Protein AF-A0A1G9A6F1-F1 (afdb_monomer)

Secondary structure (DSSP, 8-state):
--HHHHHHHHHHHHHHHHT--HHHHHHHHHHHHHHHHHHHHHHHT--STHHHHHHTSSTHHHHHHHHHHHHHHHHHHH-

pLDDT: mean 83.28, std 11.21, range [56.0, 95.81]

Structure (mmCIF, N/CA/C/O backbone):
data_AF-A0A1G9A6F1-F1
#
_entry.id   AF-A0A1G9A6F1-F1
#
loop_
_atom_site.group_PDB
_atom_site.id
_atom_site.type_symbol
_atom_site.label_atom_id
_atom_site.label_alt_id
_atom_site.label_comp_id
_atom_site.label_asym_id
_atom_site.label_entity_id
_atom_site.label_seq_id
_atom_site.pdbx_PDB_ins_code
_atom_site.Cartn_x
_atom_site.Cartn_y
_atom_site.Cartn_z
_atom_site.occupancy
_atom_site.B_iso_or_equiv
_atom_site.auth_seq_id
_atom_site.auth_comp_id
_atom_site.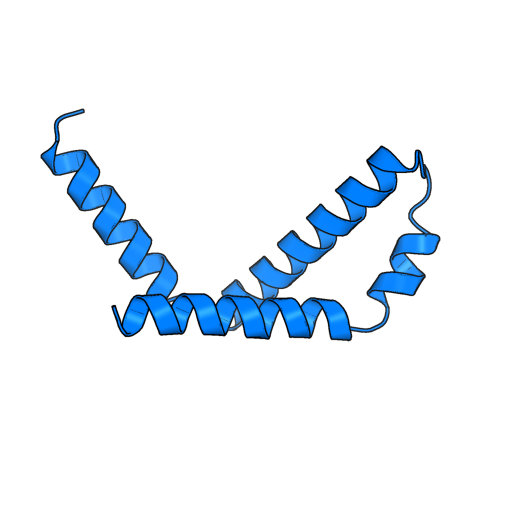auth_asym_id
_atom_site.auth_atom_id
_atom_site.pdbx_PDB_model_num
ATOM 1 N N . MET A 1 1 ? 10.056 12.690 28.508 1.00 60.47 1 MET A N 1
ATOM 2 C CA . MET A 1 1 ? 8.681 12.149 28.416 1.00 60.47 1 MET A CA 1
ATOM 3 C C . MET A 1 1 ? 8.520 11.103 29.504 1.00 60.47 1 MET A C 1
ATOM 5 O O . MET A 1 1 ? 9.470 10.362 29.721 1.00 60.47 1 MET A O 1
ATOM 9 N N . ASN A 1 2 ? 7.402 11.100 30.236 1.00 75.56 2 ASN A N 1
ATOM 10 C CA . ASN A 1 2 ? 7.127 10.069 31.246 1.00 75.56 2 ASN A CA 1
ATOM 11 C C . ASN A 1 2 ? 6.583 8.793 30.559 1.00 75.56 2 ASN A C 1
ATOM 13 O O . ASN A 1 2 ? 6.088 8.874 29.435 1.00 75.56 2 ASN A O 1
ATOM 17 N N . ASN A 1 3 ? 6.675 7.626 31.209 1.00 72.50 3 ASN A N 1
ATOM 18 C CA . ASN A 1 3 ? 6.218 6.355 30.620 1.00 72.50 3 ASN A CA 1
ATOM 19 C C . ASN A 1 3 ? 4.712 6.341 30.293 1.00 72.50 3 ASN A C 1
ATOM 21 O O . ASN A 1 3 ? 4.330 5.776 29.276 1.00 72.50 3 ASN A O 1
ATOM 25 N N . GLN A 1 4 ? 3.871 7.018 31.087 1.00 75.00 4 GLN A N 1
ATOM 26 C CA . GLN A 1 4 ? 2.426 7.112 30.823 1.00 75.00 4 GLN A CA 1
ATOM 27 C C . GLN A 1 4 ? 2.109 7.790 29.481 1.00 75.00 4 GLN A C 1
ATOM 29 O O . GLN A 1 4 ? 1.232 7.331 28.759 1.00 75.00 4 GLN A O 1
ATOM 34 N N . THR A 1 5 ? 2.865 8.824 29.099 1.00 85.19 5 THR A N 1
ATOM 35 C CA . THR A 1 5 ? 2.646 9.543 27.830 1.00 85.19 5 THR A CA 1
ATOM 36 C C . THR A 1 5 ? 2.940 8.643 26.624 1.00 85.19 5 THR A C 1
ATOM 38 O O . THR A 1 5 ? 2.270 8.733 25.602 1.00 85.19 5 THR A O 1
ATOM 41 N N . ILE A 1 6 ? 3.933 7.751 26.727 1.00 87.12 6 ILE A N 1
ATOM 42 C CA . ILE A 1 6 ? 4.291 6.826 25.639 1.00 87.12 6 ILE A CA 1
ATOM 43 C C . ILE A 1 6 ? 3.184 5.785 25.440 1.00 87.12 6 ILE A C 1
ATOM 45 O O . ILE A 1 6 ? 2.785 5.518 24.309 1.00 87.12 6 ILE A O 1
ATOM 49 N N . GLU A 1 7 ? 2.654 5.226 26.529 1.00 87.12 7 GLU A N 1
ATOM 50 C CA . GLU A 1 7 ? 1.569 4.239 26.470 1.00 87.12 7 GLU A CA 1
ATOM 51 C C . GLU A 1 7 ? 0.289 4.813 25.849 1.00 87.12 7 GLU A C 1
ATOM 53 O O . GLU A 1 7 ? -0.378 4.136 25.065 1.00 87.12 7 GLU A O 1
ATOM 58 N N . GLU A 1 8 ? -0.051 6.062 26.167 1.00 88.75 8 GLU A N 1
ATOM 59 C CA . GLU A 1 8 ? -1.207 6.760 25.593 1.00 88.75 8 GLU A CA 1
ATOM 60 C C . GLU A 1 8 ? -1.050 6.984 24.087 1.00 88.75 8 GLU A C 1
ATOM 62 O O . GLU A 1 8 ? -1.975 6.714 23.320 1.00 88.75 8 GLU A O 1
ATOM 67 N N . VAL A 1 9 ? 0.142 7.396 23.653 1.00 87.12 9 VAL A N 1
ATOM 68 C CA . VAL A 1 9 ? 0.463 7.584 22.233 1.00 87.12 9 VAL A CA 1
ATOM 69 C C . VAL A 1 9 ? 0.364 6.261 21.466 1.00 87.12 9 VAL A C 1
ATOM 71 O O . VAL A 1 9 ? -0.258 6.206 20.407 1.00 87.12 9 VAL A O 1
ATOM 74 N N . VAL A 1 10 ? 0.897 5.168 22.018 1.00 86.25 10 VAL A N 1
ATOM 75 C CA . VAL A 1 10 ? 0.810 3.832 21.398 1.00 86.25 10 VAL A CA 1
ATOM 76 C C . VAL A 1 10 ? -0.638 3.343 21.297 1.00 86.25 10 VAL A C 1
ATOM 78 O O . VAL A 1 10 ? -1.018 2.750 20.284 1.00 86.25 10 VAL A O 1
ATOM 81 N N . LYS A 1 11 ? -1.467 3.592 22.318 1.00 86.38 11 LYS A N 1
ATOM 82 C CA . LYS A 1 11 ? -2.900 3.254 22.279 1.00 86.38 11 LYS A CA 1
ATOM 83 C C . LYS A 1 11 ? -3.637 4.052 21.210 1.00 86.38 11 LYS A C 1
ATOM 85 O O . LYS A 1 11 ? -4.476 3.487 20.509 1.00 86.38 11 LYS A O 1
ATOM 90 N N . GLN A 1 12 ? -3.313 5.336 21.070 1.00 86.44 12 GLN A N 1
ATOM 91 C CA . GLN A 1 12 ? -3.915 6.176 20.043 1.00 86.44 12 GLN A CA 1
ATOM 92 C C . GLN A 1 12 ? -3.553 5.675 18.640 1.00 86.44 12 GLN A C 1
ATOM 94 O O . GLN A 1 12 ? -4.452 5.464 17.833 1.00 86.44 12 GLN A O 1
ATOM 99 N N . PHE A 1 13 ? -2.280 5.356 18.386 1.00 85.44 13 PHE A N 1
ATOM 100 C CA . PHE A 1 13 ? -1.861 4.802 17.095 1.00 85.44 13 PHE A CA 1
ATOM 101 C C . PHE A 1 13 ? -2.562 3.485 16.745 1.00 85.44 13 PHE A C 1
ATOM 103 O O . PHE A 1 13 ? -3.009 3.317 15.612 1.00 85.44 13 PHE A O 1
ATOM 110 N N . HIS A 1 14 ? -2.713 2.562 17.701 1.00 84.12 14 HIS A N 1
ATOM 111 C CA . HIS A 1 14 ? -3.468 1.326 17.460 1.00 84.12 14 HIS A CA 1
ATOM 112 C C . HIS A 1 14 ? -4.916 1.608 17.067 1.00 84.12 14 HIS A C 1
ATOM 114 O O . HIS A 1 14 ? -5.436 1.006 16.127 1.00 84.12 14 HIS A O 1
ATOM 120 N N . LYS A 1 15 ? -5.560 2.547 17.764 1.00 84.88 15 LYS A N 1
ATOM 121 C CA . LYS A 1 15 ? -6.930 2.945 17.456 1.00 84.88 15 LYS A CA 1
ATOM 122 C C . LYS A 1 15 ? -7.037 3.561 16.061 1.00 84.88 15 LYS A C 1
ATOM 124 O O . LYS A 1 15 ? -8.004 3.271 15.361 1.00 84.88 15 LYS A O 1
ATOM 129 N N . ASP A 1 16 ? -6.074 4.381 15.659 1.00 86.81 16 ASP A N 1
ATOM 130 C CA . ASP A 1 16 ? -6.076 5.022 14.343 1.00 86.81 16 ASP A CA 1
ATOM 131 C C . ASP A 1 16 ? -5.922 3.987 13.216 1.00 86.81 16 ASP A C 1
ATOM 133 O O . ASP A 1 16 ? -6.660 4.052 12.236 1.00 86.81 16 ASP A O 1
ATOM 137 N N . ILE A 1 17 ? -5.054 2.981 13.392 1.00 86.25 17 ILE A N 1
ATOM 138 C CA . ILE A 1 17 ? -4.870 1.874 12.432 1.00 86.25 17 ILE A CA 1
ATOM 139 C C . ILE A 1 17 ? -6.159 1.057 12.267 1.00 86.25 17 ILE A C 1
ATOM 141 O O . ILE A 1 17 ? -6.580 0.775 11.148 1.00 86.25 17 ILE A O 1
ATOM 145 N N . ILE A 1 18 ? -6.810 0.695 13.376 1.00 86.81 18 ILE A N 1
ATOM 146 C CA . ILE A 1 18 ? -8.034 -0.124 13.359 1.00 86.81 18 ILE A CA 1
ATOM 147 C C . ILE A 1 18 ? -9.203 0.602 12.675 1.00 86.81 18 ILE A C 1
ATOM 149 O O . ILE A 1 18 ? -10.057 -0.036 12.066 1.00 86.81 18 ILE A O 1
ATOM 153 N N . ASN A 1 19 ? -9.243 1.933 12.761 1.00 88.88 19 ASN A N 1
ATOM 154 C CA . ASN A 1 19 ? -10.331 2.747 12.218 1.00 88.88 19 ASN A CA 1
ATOM 155 C C . ASN A 1 19 ? -10.014 3.367 10.848 1.00 88.88 19 ASN A C 1
ATOM 157 O O . ASN A 1 19 ? -10.711 4.296 10.431 1.00 88.88 19 ASN A O 1
ATOM 161 N N . MET A 1 20 ? -8.980 2.892 10.146 1.00 92.19 20 MET A N 1
ATOM 162 C CA . MET A 1 20 ? -8.672 3.379 8.802 1.00 92.19 20 MET A CA 1
ATOM 163 C C . MET A 1 20 ? -9.847 3.146 7.845 1.00 92.19 20 MET A C 1
ATOM 165 O O . MET A 1 20 ? -10.401 2.052 7.749 1.00 92.19 20 MET A O 1
ATOM 169 N N . THR A 1 21 ? -10.213 4.189 7.106 1.00 92.94 21 THR A N 1
ATOM 170 C CA . THR A 1 21 ? -11.240 4.113 6.060 1.00 92.94 21 THR A CA 1
ATOM 171 C C . THR A 1 21 ? -10.709 3.417 4.806 1.00 92.94 21 THR A C 1
ATOM 173 O O . THR A 1 21 ? -9.510 3.454 4.537 1.00 92.94 21 THR A O 1
ATOM 176 N N . ASP A 1 22 ? -11.599 2.859 3.975 1.00 91.44 22 ASP A N 1
ATOM 177 C CA . ASP A 1 22 ? -11.213 2.250 2.689 1.00 91.44 22 ASP A CA 1
ATOM 178 C C . ASP A 1 22 ? -10.403 3.208 1.802 1.00 91.44 22 ASP A C 1
ATOM 180 O O . ASP A 1 22 ? -9.455 2.784 1.152 1.00 91.44 22 ASP A O 1
ATOM 184 N N . ARG A 1 23 ? -10.725 4.509 1.822 1.00 93.81 23 ARG A N 1
ATOM 185 C CA . ARG A 1 23 ? -9.958 5.528 1.095 1.00 93.81 23 ARG A CA 1
ATOM 186 C C . ARG A 1 23 ? -8.533 5.670 1.629 1.00 93.81 23 ARG A C 1
ATOM 188 O O . ARG A 1 23 ? -7.605 5.717 0.843 1.00 93.81 23 ARG A O 1
ATOM 195 N N . GLN A 1 24 ? -8.352 5.712 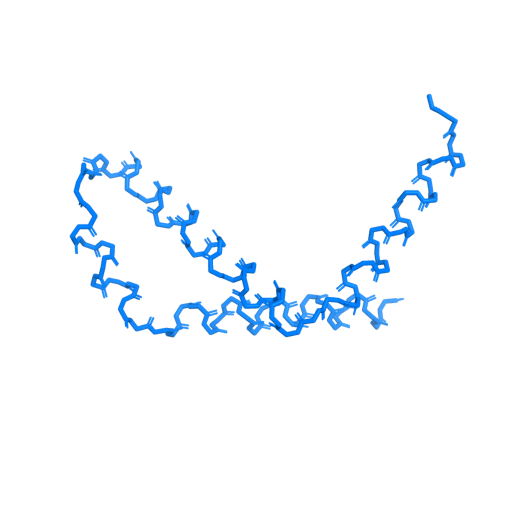2.949 1.00 94.81 24 GLN A N 1
ATOM 196 C CA . GLN A 1 24 ? -7.012 5.791 3.544 1.00 94.81 24 GLN A CA 1
ATOM 197 C C . GLN A 1 24 ? -6.193 4.525 3.279 1.00 94.81 24 GLN A C 1
ATOM 199 O O . GLN A 1 24 ? -4.976 4.600 3.154 1.00 94.81 24 GLN A O 1
ATOM 204 N N . ILE A 1 25 ? -6.850 3.364 3.201 1.00 95.44 25 ILE A N 1
ATOM 205 C CA . ILE A 1 25 ? -6.204 2.111 2.800 1.00 95.44 25 ILE A CA 1
ATOM 206 C C . ILE A 1 25 ? -5.766 2.186 1.331 1.00 95.44 25 ILE A C 1
ATOM 208 O O . ILE A 1 25 ? -4.651 1.776 1.017 1.00 95.44 25 ILE A O 1
ATOM 212 N N . ASP A 1 26 ? -6.614 2.722 0.451 1.00 93.75 26 ASP A N 1
ATOM 213 C CA . ASP A 1 26 ? -6.299 2.910 -0.969 1.00 93.75 26 ASP A CA 1
ATOM 214 C C . ASP A 1 26 ? -5.132 3.888 -1.180 1.00 93.75 26 ASP A C 1
ATOM 216 O O . ASP A 1 26 ? -4.177 3.563 -1.889 1.00 93.75 26 ASP A O 1
ATOM 220 N N . ASP A 1 27 ? -5.169 5.035 -0.493 1.00 93.44 27 ASP A N 1
ATOM 221 C CA . ASP A 1 27 ? -4.110 6.048 -0.509 1.00 93.44 27 ASP A CA 1
ATOM 222 C C . ASP A 1 27 ? -2.779 5.441 -0.010 1.00 93.44 27 ASP A C 1
ATOM 224 O O . ASP A 1 27 ? -1.741 5.583 -0.656 1.00 93.44 27 ASP A O 1
ATOM 228 N N . LEU A 1 28 ? -2.804 4.676 1.093 1.00 94.31 28 LEU A N 1
ATOM 229 C CA . LEU A 1 28 ? -1.616 3.993 1.620 1.00 94.31 28 LEU A CA 1
ATOM 230 C C . LEU A 1 28 ? -1.067 2.940 0.645 1.00 94.31 28 LEU A C 1
ATOM 232 O O . LEU A 1 28 ? 0.150 2.806 0.499 1.00 94.31 28 LEU A O 1
ATOM 236 N N . ALA A 1 29 ? -1.940 2.181 -0.020 1.00 92.62 29 ALA A N 1
ATOM 237 C CA . ALA A 1 29 ? -1.523 1.199 -1.017 1.00 92.62 29 ALA A CA 1
ATOM 238 C C . ALA A 1 29 ? -0.837 1.870 -2.218 1.00 92.62 29 ALA A C 1
ATOM 240 O O . ALA A 1 29 ? 0.156 1.352 -2.731 1.00 92.62 29 ALA A O 1
ATOM 241 N N . GLU A 1 30 ? -1.327 3.036 -2.638 1.00 90.38 30 GLU A N 1
ATOM 242 C CA . GLU A 1 30 ? -0.731 3.829 -3.712 1.00 90.38 30 GLU A CA 1
ATOM 243 C C . GLU A 1 30 ? 0.620 4.438 -3.313 1.00 90.38 30 GLU A C 1
ATOM 245 O O . GLU A 1 30 ? 1.587 4.359 -4.074 1.00 90.38 30 GLU A O 1
ATOM 250 N N . GLU A 1 31 ? 0.743 4.972 -2.098 1.00 91.62 31 GLU A N 1
ATOM 251 C CA . GLU A 1 31 ? 2.021 5.459 -1.566 1.00 91.62 31 GLU A CA 1
ATOM 252 C C . GLU A 1 31 ? 3.066 4.342 -1.440 1.00 91.62 31 GLU A C 1
ATOM 254 O O . GLU A 1 31 ? 4.240 4.535 -1.787 1.00 91.62 31 GLU A O 1
ATOM 259 N N . ALA A 1 32 ? 2.650 3.160 -0.977 1.00 90.81 32 ALA A N 1
ATOM 260 C CA . ALA A 1 32 ? 3.511 1.986 -0.886 1.00 90.81 32 ALA A CA 1
ATOM 261 C C . ALA A 1 32 ? 3.986 1.539 -2.274 1.00 90.81 32 ALA A C 1
ATOM 263 O O . ALA A 1 32 ? 5.176 1.264 -2.462 1.00 90.81 32 ALA A O 1
ATOM 264 N N . LEU A 1 33 ? 3.076 1.530 -3.253 1.00 87.94 33 LEU A N 1
ATOM 265 C CA . LEU A 1 33 ? 3.401 1.229 -4.640 1.00 87.94 33 LEU A CA 1
ATOM 266 C C . LEU A 1 33 ? 4.439 2.211 -5.182 1.00 87.94 33 LEU A C 1
ATOM 268 O O . LEU A 1 33 ? 5.522 1.783 -5.573 1.00 87.94 33 LEU A O 1
ATOM 272 N N . ASN A 1 34 ? 4.159 3.512 -5.108 1.00 86.19 34 ASN A N 1
ATOM 273 C CA . ASN A 1 34 ? 5.054 4.572 -5.576 1.00 86.19 34 ASN A CA 1
ATOM 274 C C . ASN A 1 34 ? 6.442 4.49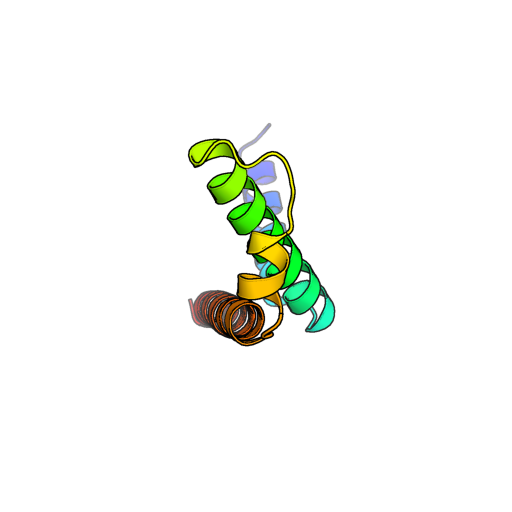4 -4.919 1.00 86.19 34 ASN A C 1
ATOM 276 O O . ASN A 1 34 ? 7.468 4.644 -5.589 1.00 86.19 34 ASN A O 1
ATOM 280 N N . SER A 1 35 ? 6.492 4.200 -3.617 1.00 89.50 35 SER A N 1
ATOM 281 C CA . SER A 1 35 ? 7.751 4.026 -2.881 1.00 89.50 35 SER A CA 1
ATOM 282 C C . SER A 1 35 ? 8.548 2.811 -3.369 1.00 89.50 35 SER A C 1
ATOM 284 O O . SER A 1 35 ? 9.777 2.879 -3.505 1.00 89.50 35 SER A O 1
ATOM 286 N N . ALA A 1 36 ? 7.864 1.708 -3.685 1.00 85.69 36 ALA A N 1
ATOM 287 C CA . ALA A 1 36 ? 8.489 0.538 -4.294 1.00 85.69 36 ALA A CA 1
ATOM 288 C C . ALA A 1 36 ? 9.025 0.854 -5.702 1.00 85.69 36 ALA A C 1
ATOM 290 O O . ALA A 1 36 ? 10.165 0.491 -6.008 1.00 85.69 36 ALA A O 1
ATOM 291 N N . CYS A 1 37 ? 8.261 1.587 -6.527 1.00 84.12 37 CYS A N 1
ATOM 292 C CA . CYS A 1 37 ? 8.700 2.033 -7.855 1.00 84.12 37 CYS A CA 1
ATOM 293 C C . CYS A 1 37 ? 10.003 2.831 -7.764 1.00 84.12 37 CYS A C 1
ATOM 295 O O . CYS A 1 37 ? 10.980 2.519 -8.448 1.00 84.12 37 CYS A O 1
ATOM 297 N N . LEU A 1 38 ? 10.017 3.844 -6.892 1.00 85.12 38 LEU A N 1
ATOM 298 C CA . LEU A 1 38 ? 11.152 4.745 -6.722 1.00 85.12 38 LEU A CA 1
ATOM 299 C C . LEU A 1 38 ? 12.39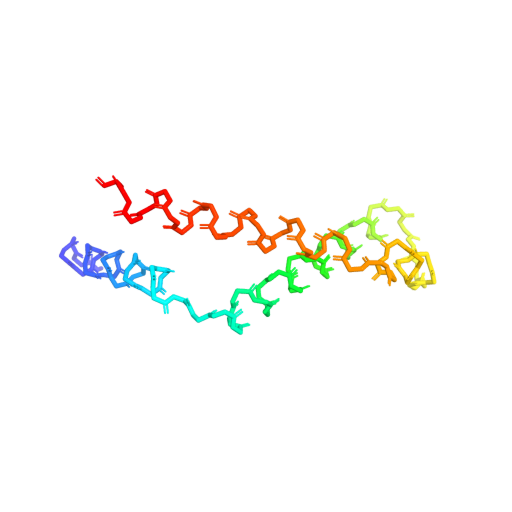6 3.990 -6.243 1.00 85.12 38 LEU A C 1
ATOM 301 O O . LEU A 1 38 ? 13.499 4.224 -6.733 1.00 85.12 38 LEU A O 1
ATOM 305 N N . THR A 1 39 ? 12.221 3.041 -5.322 1.00 88.50 39 THR A N 1
ATOM 306 C CA . THR A 1 39 ? 13.320 2.197 -4.837 1.00 88.50 39 THR A CA 1
ATOM 307 C C . THR A 1 39 ? 13.958 1.404 -5.978 1.00 88.50 39 THR A C 1
ATOM 309 O O . THR A 1 39 ? 15.180 1.406 -6.119 1.00 88.50 39 THR A O 1
ATOM 312 N N . ILE A 1 40 ? 13.145 0.770 -6.827 1.00 84.81 40 ILE A N 1
ATOM 313 C CA . ILE A 1 40 ? 13.631 -0.005 -7.978 1.00 84.81 40 ILE A CA 1
ATOM 314 C C . ILE A 1 40 ? 14.350 0.902 -8.984 1.00 84.81 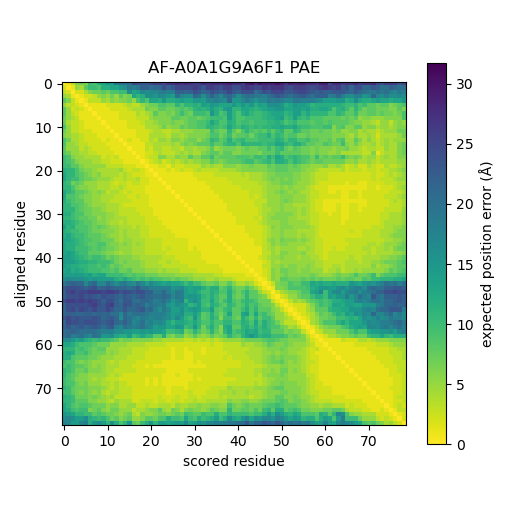40 ILE A C 1
ATOM 316 O O . ILE A 1 40 ? 15.448 0.564 -9.425 1.00 84.81 40 ILE A O 1
ATOM 320 N N . GLN A 1 41 ? 13.771 2.059 -9.317 1.00 83.88 41 GLN A N 1
ATOM 321 C CA . GLN A 1 41 ? 14.381 3.027 -10.236 1.00 83.88 41 GLN A CA 1
ATOM 322 C C . GLN A 1 41 ? 15.760 3.476 -9.751 1.00 83.88 41 GLN A C 1
ATOM 324 O O . GLN A 1 41 ? 16.716 3.459 -10.525 1.00 83.88 41 GLN A O 1
ATOM 329 N N . ASN A 1 42 ? 15.877 3.801 -8.461 1.00 86.88 42 ASN A N 1
ATOM 330 C CA . ASN A 1 42 ? 17.135 4.231 -7.859 1.00 86.88 42 ASN A CA 1
ATOM 331 C C . ASN A 1 42 ? 18.206 3.135 -7.912 1.00 86.88 42 ASN A C 1
ATOM 333 O O . ASN A 1 42 ? 19.353 3.418 -8.252 1.00 86.88 42 ASN A O 1
ATOM 337 N N . VAL A 1 43 ? 17.838 1.888 -7.600 1.00 90.94 43 VAL A N 1
ATOM 338 C CA . VAL A 1 43 ? 18.766 0.744 -7.620 1.00 90.94 43 VAL A CA 1
ATOM 339 C C . VAL A 1 43 ? 19.233 0.417 -9.038 1.00 90.94 43 VAL A C 1
ATOM 341 O O . VAL A 1 43 ? 20.391 0.059 -9.238 1.00 90.94 43 VAL A O 1
ATOM 344 N N . LEU A 1 44 ? 18.343 0.535 -10.023 1.00 85.50 44 LEU A N 1
ATOM 345 C CA . LEU A 1 44 ? 18.641 0.223 -11.421 1.00 85.50 44 LEU A CA 1
ATOM 346 C C . LEU A 1 44 ? 19.178 1.423 -12.215 1.00 85.50 44 LEU A C 1
ATOM 348 O O . LEU A 1 44 ? 19.445 1.276 -13.405 1.00 85.50 44 LEU A O 1
ATOM 352 N N . HIS A 1 45 ? 19.343 2.587 -11.577 1.00 86.25 45 HIS A N 1
ATOM 353 C CA . HIS A 1 45 ? 19.744 3.842 -12.220 1.00 86.25 45 HIS A CA 1
ATOM 354 C C . HIS A 1 45 ? 18.857 4.225 -13.420 1.00 86.25 45 HIS A C 1
ATOM 356 O O . HIS A 1 45 ? 19.342 4.670 -14.459 1.00 86.25 45 HIS A O 1
ATOM 362 N N . ILE A 1 46 ? 17.542 4.038 -13.285 1.00 81.69 46 ILE A N 1
ATOM 363 C CA . ILE A 1 46 ? 16.561 4.397 -14.314 1.00 81.69 46 ILE A CA 1
ATOM 364 C C . ILE A 1 46 ? 16.155 5.863 -14.115 1.00 81.69 46 ILE A C 1
ATOM 366 O O . ILE A 1 46 ? 15.503 6.194 -13.129 1.00 81.69 46 ILE A O 1
ATOM 370 N N . GLU A 1 47 ? 16.523 6.733 -15.060 1.00 72.94 47 GLU A N 1
ATOM 371 C CA . GLU A 1 47 ? 16.239 8.180 -14.998 1.00 72.94 47 GLU A CA 1
ATOM 372 C C . GLU A 1 47 ? 14.814 8.554 -15.445 1.00 72.94 47 GLU A C 1
ATOM 374 O O . GLU A 1 47 ? 14.279 9.575 -15.015 1.00 72.94 47 GLU A O 1
ATOM 379 N N . TYR A 1 48 ? 14.184 7.730 -16.290 1.00 67.88 48 TYR A N 1
ATOM 380 C CA . TYR A 1 48 ? 12.873 8.005 -16.888 1.00 67.88 48 TYR A CA 1
ATOM 381 C C . TYR A 1 48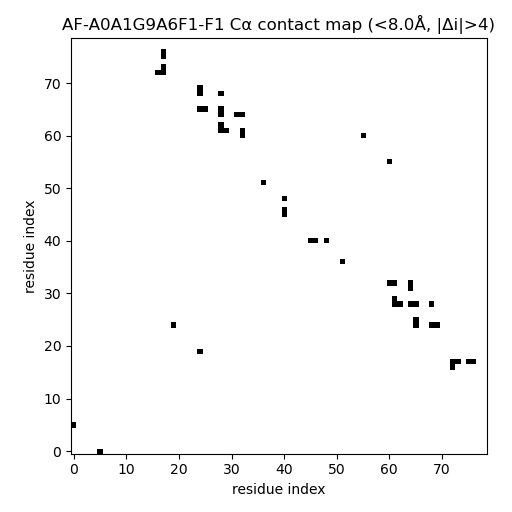 ? 11.874 6.893 -16.542 1.00 67.88 48 TYR A C 1
ATOM 383 O O . TYR A 1 48 ? 12.145 5.708 -16.735 1.00 67.88 48 TYR A O 1
ATOM 391 N N . GLY A 1 49 ? 10.704 7.273 -16.016 1.00 58.44 49 GLY A N 1
ATOM 392 C CA . GLY A 1 49 ? 9.679 6.376 -15.455 1.00 58.44 49 GLY A CA 1
ATOM 393 C C . GLY A 1 49 ? 8.934 5.481 -16.455 1.00 58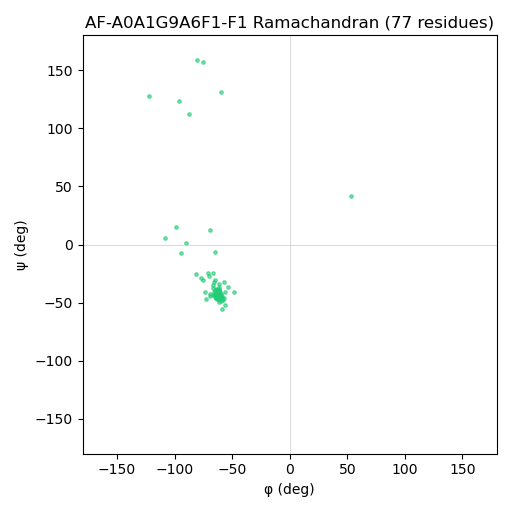.44 49 GLY A C 1
ATOM 394 O O . GLY A 1 49 ? 7.933 4.862 -16.092 1.00 58.44 49 GLY A O 1
ATOM 395 N N . ASP A 1 50 ? 9.412 5.377 -17.691 1.00 59.66 50 ASP A N 1
ATOM 396 C CA . ASP A 1 50 ? 8.720 4.710 -18.795 1.00 59.66 50 ASP A CA 1
ATOM 397 C C . ASP A 1 50 ? 8.479 3.218 -18.506 1.00 59.66 50 ASP A C 1
ATOM 399 O O . ASP A 1 50 ? 7.399 2.699 -18.777 1.00 59.66 50 ASP A O 1
ATOM 403 N N . PHE A 1 51 ? 9.418 2.531 -17.843 1.00 59.44 51 PHE A N 1
ATOM 404 C CA . PHE A 1 51 ? 9.233 1.130 -17.432 1.00 59.44 51 PHE A CA 1
ATOM 405 C C . PHE A 1 51 ? 8.336 0.950 -16.203 1.00 59.44 51 PHE A C 1
ATOM 407 O O . PHE A 1 51 ? 7.665 -0.077 -16.082 1.00 59.44 51 PHE A O 1
ATOM 414 N N . ALA A 1 52 ? 8.294 1.939 -15.306 1.00 58.34 52 ALA A N 1
ATOM 415 C CA . ALA A 1 52 ? 7.393 1.907 -14.160 1.00 58.34 52 ALA A CA 1
ATOM 416 C C . ALA A 1 52 ? 5.938 1.948 -14.649 1.00 58.34 52 ALA A C 1
ATOM 418 O O . ALA A 1 52 ? 5.125 1.132 -14.231 1.00 58.34 52 ALA A O 1
ATOM 419 N N . SER A 1 53 ? 5.631 2.797 -15.632 1.00 56.00 53 SER A N 1
ATOM 420 C CA . SER A 1 53 ? 4.280 2.872 -16.197 1.00 56.00 53 SER A CA 1
ATOM 421 C C . SER A 1 53 ? 3.763 1.534 -16.751 1.00 56.00 53 SER A C 1
ATOM 423 O O . SER A 1 53 ? 2.583 1.245 -16.616 1.00 56.00 53 SER A O 1
ATOM 425 N N . ILE A 1 54 ? 4.635 0.670 -17.286 1.00 57.91 54 ILE A N 1
ATOM 426 C CA . ILE A 1 54 ? 4.261 -0.664 -17.787 1.00 57.91 54 ILE A CA 1
ATOM 427 C C . ILE A 1 54 ? 3.959 -1.622 -16.630 1.00 57.91 54 ILE A C 1
ATOM 429 O O . ILE A 1 54 ? 2.930 -2.292 -16.648 1.00 57.91 54 ILE A O 1
ATOM 433 N N . PHE A 1 55 ? 4.815 -1.663 -15.606 1.00 61.25 55 PHE A N 1
ATOM 434 C CA . PHE A 1 55 ? 4.640 -2.552 -14.450 1.00 61.25 55 PHE A CA 1
ATOM 435 C C . PHE A 1 55 ? 3.476 -2.157 -13.533 1.00 61.25 55 PHE A C 1
ATOM 437 O O . PHE A 1 55 ? 2.918 -3.018 -12.860 1.00 61.25 55 PHE A O 1
ATOM 444 N N . PHE A 1 56 ? 3.120 -0.873 -13.507 1.00 59.75 56 PHE A N 1
ATOM 445 C CA . PHE A 1 56 ? 2.085 -0.317 -12.629 1.00 59.75 56 PHE A CA 1
ATOM 446 C C . PHE A 1 56 ? 0.807 0.080 -13.380 1.00 59.75 56 PHE A C 1
ATOM 448 O O . PHE A 1 56 ? -0.095 0.658 -12.784 1.00 59.75 56 PHE A O 1
ATOM 455 N N . SER A 1 57 ? 0.721 -0.222 -14.683 1.00 62.28 57 SER A N 1
ATOM 456 C CA . SER A 1 57 ? -0.494 0.004 -15.484 1.00 62.28 57 SER A CA 1
ATOM 457 C C . SER A 1 57 ? -1.636 -0.944 -15.128 1.00 62.28 57 SER A C 1
ATOM 459 O O . SER A 1 57 ? -2.798 -0.609 -15.352 1.00 62.28 57 SER A O 1
ATOM 461 N N . ASP A 1 58 ? -1.309 -2.111 -14.572 1.00 69.69 58 ASP A N 1
ATOM 462 C CA . ASP A 1 58 ? -2.287 -3.045 -14.039 1.00 69.69 58 ASP A CA 1
ATOM 463 C C . ASP A 1 58 ? -2.414 -2.822 -12.528 1.00 69.69 58 ASP A C 1
ATOM 465 O O . ASP A 1 58 ? -1.429 -2.879 -11.783 1.00 69.69 58 ASP A O 1
ATOM 469 N N . ASN A 1 59 ? -3.636 -2.555 -12.067 1.00 79.50 59 ASN A N 1
ATOM 470 C CA . ASN A 1 59 ? -3.929 -2.304 -10.654 1.00 79.50 59 ASN A CA 1
ATOM 471 C C . ASN A 1 59 ? -3.663 -3.535 -9.767 1.00 79.50 59 ASN A C 1
ATOM 473 O O . ASN A 1 59 ? -3.702 -3.417 -8.545 1.00 79.50 59 ASN A O 1
ATOM 477 N N . GLU A 1 60 ? -3.332 -4.693 -10.349 1.00 86.50 60 GLU A N 1
ATOM 478 C CA . GLU A 1 60 ? -3.077 -5.953 -9.646 1.00 86.50 60 GLU A CA 1
ATOM 479 C C . GLU A 1 60 ? -2.117 -5.815 -8.446 1.00 86.50 60 GLU A C 1
ATOM 481 O O . GLU A 1 60 ? -2.332 -6.416 -7.390 1.00 86.50 60 GLU A O 1
ATOM 486 N N . VAL A 1 61 ? -1.046 -5.023 -8.575 1.00 85.38 61 VAL A N 1
ATOM 487 C CA . VAL A 1 61 ? -0.075 -4.838 -7.479 1.00 85.38 61 VAL A CA 1
ATOM 488 C C . VAL A 1 61 ? -0.654 -3.962 -6.365 1.00 85.38 61 VAL A C 1
ATOM 490 O O . VAL A 1 61 ? -0.485 -4.286 -5.187 1.00 85.38 61 VAL A O 1
ATOM 493 N N . LYS A 1 62 ? -1.377 -2.891 -6.720 1.00 88.56 62 LYS A N 1
ATOM 494 C CA . LYS A 1 62 ? -2.082 -2.037 -5.751 1.00 88.56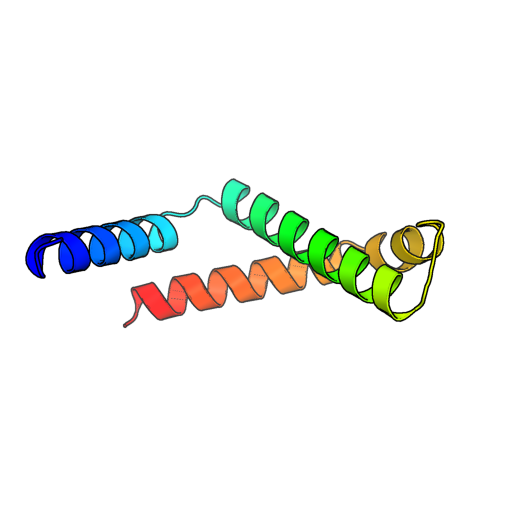 62 LYS A CA 1
ATOM 495 C C . LYS A 1 62 ? -3.127 -2.856 -4.989 1.00 88.56 62 LYS A C 1
ATOM 497 O O . LYS A 1 62 ? -3.155 -2.817 -3.761 1.00 88.56 62 LYS A O 1
ATOM 502 N N . ASP A 1 63 ? -3.895 -3.686 -5.691 1.00 91.94 63 ASP A N 1
ATOM 503 C CA . ASP A 1 63 ? -4.910 -4.561 -5.097 1.00 91.94 63 ASP A CA 1
ATOM 504 C C . ASP A 1 63 ? -4.302 -5.556 -4.099 1.00 91.94 63 ASP A C 1
ATOM 506 O O . ASP A 1 63 ? -4.839 -5.766 -3.007 1.00 91.94 63 ASP A O 1
ATOM 510 N N . LYS A 1 64 ? -3.136 -6.130 -4.419 1.00 91.19 64 LYS A N 1
ATOM 511 C CA . LYS A 1 64 ? -2.391 -6.993 -3.487 1.00 91.19 64 LYS A CA 1
ATOM 512 C C . LYS A 1 64 ? -1.964 -6.244 -2.223 1.00 91.19 64 LYS A C 1
ATOM 514 O O . LYS A 1 64 ? -2.075 -6.809 -1.132 1.00 91.19 64 LYS A O 1
ATOM 519 N N . PHE A 1 65 ? -1.528 -4.987 -2.336 1.00 92.81 65 PHE A N 1
ATOM 520 C CA . PHE A 1 65 ? -1.237 -4.162 -1.160 1.00 92.81 65 PHE A CA 1
ATOM 521 C C . PHE A 1 65 ? -2.489 -3.875 -0.331 1.00 92.81 65 PHE A C 1
ATOM 523 O O . PHE A 1 65 ? -2.438 -4.023 0.889 1.00 92.81 65 PHE A O 1
ATOM 530 N N . ILE A 1 66 ? -3.621 -3.558 -0.963 1.00 94.44 66 ILE A N 1
ATOM 531 C CA . ILE A 1 66 ? -4.898 -3.348 -0.262 1.00 94.44 66 ILE A CA 1
ATOM 532 C C . ILE A 1 66 ? -5.289 -4.597 0.540 1.00 94.44 66 ILE A C 1
ATOM 534 O O . ILE A 1 66 ? -5.633 -4.491 1.720 1.00 94.44 66 ILE A O 1
ATOM 538 N N . VAL A 1 67 ? -5.218 -5.784 -0.072 1.00 95.81 67 VAL A N 1
ATOM 539 C CA . VAL A 1 67 ? -5.534 -7.058 0.599 1.00 95.81 67 VAL A CA 1
ATOM 540 C C . VAL A 1 67 ? -4.622 -7.288 1.802 1.00 95.81 67 VAL A C 1
ATOM 542 O O . VAL A 1 67 ? -5.105 -7.635 2.882 1.00 95.81 67 VAL A O 1
ATOM 545 N N . TYR A 1 68 ? -3.319 -7.059 1.639 1.00 94.31 68 TYR A N 1
ATOM 546 C CA . TYR A 1 68 ? -2.354 -7.192 2.725 1.00 94.31 68 TYR A CA 1
ATOM 547 C C . TYR A 1 68 ? -2.641 -6.215 3.877 1.00 94.31 68 TYR A C 1
ATOM 549 O O . TYR A 1 68 ? -2.755 -6.647 5.021 1.00 94.31 68 TYR A O 1
ATOM 557 N N . ILE A 1 69 ? -2.849 -4.925 3.588 1.00 94.81 69 ILE A N 1
ATOM 558 C CA . ILE A 1 69 ? -3.149 -3.900 4.603 1.00 94.81 69 ILE A CA 1
ATOM 559 C C . ILE A 1 69 ? -4.416 -4.266 5.384 1.00 94.81 69 ILE A C 1
ATOM 561 O O . ILE A 1 69 ? -4.424 -4.214 6.614 1.00 94.81 69 ILE A O 1
ATOM 565 N N . LYS A 1 70 ? -5.477 -4.700 4.692 1.00 93.69 70 LYS A N 1
ATOM 566 C CA . LYS A 1 70 ? -6.716 -5.157 5.341 1.00 93.69 70 LYS A CA 1
ATOM 567 C C . LYS A 1 70 ? -6.479 -6.374 6.236 1.00 93.69 70 LYS A C 1
ATOM 569 O O . LYS A 1 70 ? -7.049 -6.442 7.323 1.00 93.69 70 LYS A O 1
ATOM 574 N N . SER A 1 71 ? -5.638 -7.316 5.809 1.00 94.12 71 SER A N 1
ATOM 575 C CA . SER A 1 71 ? -5.258 -8.470 6.631 1.00 94.12 71 SER A CA 1
ATOM 576 C C . SER A 1 71 ? -4.526 -8.045 7.905 1.00 94.12 71 SER A C 1
ATOM 578 O O . SER A 1 71 ? -4.864 -8.525 8.983 1.00 94.12 71 SER A O 1
ATOM 580 N N . GLU A 1 72 ? -3.565 -7.127 7.806 1.00 92.88 72 GLU A N 1
ATOM 581 C CA . GLU A 1 72 ? -2.816 -6.611 8.959 1.00 92.88 72 GLU A CA 1
ATOM 582 C C . GLU A 1 72 ? -3.717 -5.855 9.946 1.00 92.88 72 GLU A C 1
ATOM 584 O O . GLU A 1 72 ? -3.633 -6.072 11.156 1.00 92.88 72 GLU A O 1
ATOM 589 N N . ILE A 1 73 ? -4.634 -5.019 9.443 1.00 90.25 73 ILE A N 1
ATOM 590 C CA . ILE A 1 73 ? -5.636 -4.338 10.277 1.00 90.25 73 ILE A CA 1
ATOM 591 C C . ILE A 1 73 ? -6.506 -5.369 11.005 1.00 90.25 73 ILE A C 1
ATOM 593 O O . ILE A 1 73 ? -6.671 -5.284 12.221 1.00 90.25 73 ILE A O 1
ATOM 597 N N . ASN A 1 74 ? -7.021 -6.375 10.293 1.00 88.56 74 ASN A N 1
ATOM 598 C CA . ASN A 1 74 ? -7.857 -7.418 10.889 1.00 88.56 74 ASN A CA 1
ATOM 599 C C . ASN A 1 74 ? -7.105 -8.251 11.933 1.00 88.56 74 ASN A C 1
ATOM 601 O O . ASN A 1 74 ? -7.683 -8.588 12.963 1.00 88.56 74 ASN A O 1
ATOM 605 N N . ASN A 1 75 ? -5.831 -8.573 11.702 1.00 88.75 75 ASN A N 1
ATOM 606 C CA . ASN A 1 75 ? -5.010 -9.275 12.688 1.00 88.75 75 ASN A CA 1
ATOM 607 C C . ASN A 1 75 ? -4.909 -8.460 13.984 1.00 88.75 75 ASN A C 1
ATOM 609 O O . ASN A 1 75 ? -5.168 -9.000 15.052 1.00 88.75 75 ASN A O 1
ATOM 613 N N . LYS A 1 76 ? -4.674 -7.146 13.887 1.00 83.75 76 LYS A N 1
ATOM 614 C CA . LYS A 1 76 ? -4.622 -6.238 15.049 1.00 83.75 76 LYS A CA 1
ATOM 615 C C . LYS A 1 76 ? -5.952 -6.050 15.779 1.00 83.75 76 LYS A C 1
ATOM 617 O O . LYS A 1 76 ? -5.946 -5.676 16.944 1.00 83.75 76 LYS A O 1
ATOM 622 N N . VAL A 1 77 ? -7.084 -6.250 15.104 1.00 77.81 77 VAL A N 1
ATOM 623 C CA . VAL A 1 77 ? -8.414 -6.231 15.744 1.00 77.81 77 VAL A CA 1
ATOM 624 C C . VAL A 1 77 ? -8.674 -7.510 16.543 1.00 77.81 77 VAL A C 1
ATOM 626 O O . VAL A 1 77 ? -9.424 -7.473 17.516 1.00 77.81 77 VAL A O 1
ATOM 629 N N . ASN A 1 78 ? -8.092 -8.633 16.116 1.00 71.31 78 ASN A N 1
ATOM 630 C CA . ASN A 1 78 ? -8.304 -9.951 16.718 1.00 71.31 78 ASN A CA 1
ATOM 631 C C . ASN A 1 78 ? -7.241 -10.338 17.772 1.00 71.31 78 ASN A C 1
ATOM 633 O O . ASN A 1 78 ? -7.397 -11.384 18.404 1.00 71.31 78 ASN A O 1
ATOM 637 N N . GLU A 1 79 ? -6.179 -9.539 17.929 1.00 63.88 79 GLU A N 1
ATOM 638 C CA . GLU A 1 79 ? -5.188 -9.607 19.023 1.00 63.88 79 GLU A CA 1
ATOM 639 C C . GLU A 1 79 ? -5.754 -9.078 20.353 1.00 63.88 79 GLU A C 1
ATOM 641 O O . GLU A 1 79 ? -5.487 -9.726 21.394 1.00 63.88 79 GLU A O 1
#

Solvent-accessible surface area (backbone atoms only — not comparable to full-atom values): 4562 Å² total; per-residue (Å²): 134,61,72,68,62,52,55,52,52,55,52,49,52,53,51,52,57,66,64,58,46,74,64,58,44,50,52,50,21,49,53,52,48,53,52,51,50,52,52,53,29,63,77,67,68,52,91,65,67,68,65,53,53,65,73,60,67,51,62,65,64,44,52,52,40,39,53,50,52,52,49,54,38,51,50,66,73,73,108

Organism: NCBI:txid492660

Sequence (79 aa):
MNNQTIEEVVKQFHKDIINMTDRQIDDLAEEALNSACLTIQNVLHIEYGDFASIFFSDNEVKDKFIVYIKSEINNKVNE

Mean predicted aligned error: 7.23 Å

Nearest PDB structures (foldseek):
  7y5d-assembly1_3  TM=3.836E-01  e=5.181E+00  Mycolicibacterium smegmatis

Foldseek 3Di:
DDPVVVVVVVVVVLVCLLPDDLVNLLVVLVVVLVVVLVVVCVVVVPP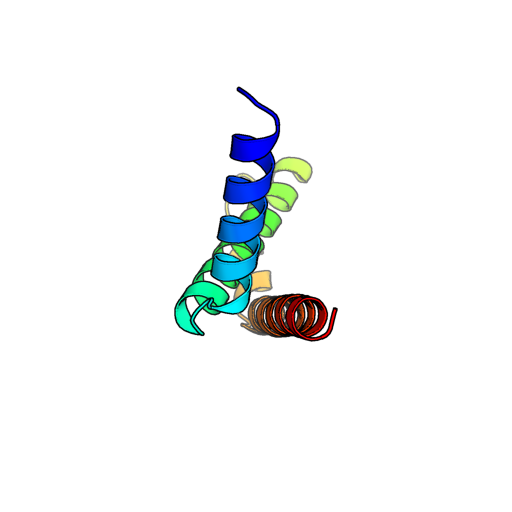DCPVVCVVPVDCVSSVVSSVVSVVVSVVSVVD

Radius of gyration: 16.85 Å; Cα contacts (8 Å, |Δi|>4): 26; chains: 1; bounding box: 31×22×50 Å